Protein AF-A0A0A6ZV93-F1 (afdb_monomer_lite)

Radius of gyration: 15.44 Å; chains: 1; bounding box: 33×28×38 Å

Secondary structure (DSSP, 8-state):
-HHHHHHTT-TTEEEEE--TT-SSS----EEEE---THHHHHHHHHHTT-SSHHHHHHHHHHHHHHHH-SHHHHHHHHHHHHHTT-HHHHHHHHHHHHHHHHH---HHHHHHHHHHHHHHHHHH-

Sequence (125 aa):
MLHRLAILEIPGIVRQQGSTLTLAGNGEERWKLTRPLSQHAALIEAACFGATLQEAARHKLEADMLDAGGIGSITTCLSQAALAGLASFSQQLLEQLTLLIAQENQFAEMGQALEVLYALWRAAG

pLDDT: mean 75.52, std 10.08, range [44.28, 87.38]

Foldseek 3Di:
DLLLCVLLVQPQWDWDDDDLLPPPDDRDTDIGGDDDVCNVVSVVVLCVQDVDSLSSSLSSLVVVLVVVDDLVSLLVSLLSCLVSVVVVSNVVSVVVSVVVLVVDPDPVSVVVSVSSVVSSVVSVD

InterPro domains:
  IPR043737 Family of unknown function DUF5682 [PF18934] (1-122)

Structure (mmCIF, N/CA/C/O backbone):
data_AF-A0A0A6ZV93-F1
#
_entry.id   AF-A0A0A6ZV93-F1
#
loop_
_atom_site.group_PDB
_atom_site.id
_atom_site.type_symbol
_atom_site.label_atom_id
_atom_site.label_alt_id
_atom_site.label_comp_id
_atom_site.label_asym_id
_atom_site.label_entity_id
_atom_site.label_seq_id
_atom_site.pdbx_PDB_ins_code
_atom_site.Cartn_x
_atom_site.Cartn_y
_atom_site.Cartn_z
_atom_site.occupancy
_atom_site.B_iso_or_equiv
_atom_site.auth_seq_id
_atom_site.auth_comp_id
_atom_site.auth_asym_id
_atom_site.auth_atom_id
_atom_site.pdbx_PDB_model_num
ATOM 1 N N . MET A 1 1 ? 12.710 -1.056 0.625 1.00 70.56 1 MET A N 1
ATOM 2 C CA . MET A 1 1 ? 12.733 -0.734 -0.826 1.00 70.56 1 MET A CA 1
ATOM 3 C C . MET A 1 1 ? 11.822 -1.642 -1.652 1.00 70.56 1 MET A C 1
ATOM 5 O O . MET A 1 1 ? 11.027 -1.097 -2.400 1.00 70.56 1 MET A O 1
ATOM 9 N N . LEU A 1 2 ? 11.874 -2.976 -1.511 1.00 79.94 2 LEU A N 1
ATOM 10 C CA . LEU A 1 2 ? 11.015 -3.907 -2.275 1.00 79.94 2 LEU A CA 1
ATOM 11 C C . LEU A 1 2 ? 9.510 -3.626 -2.131 1.00 79.94 2 LEU A C 1
ATOM 13 O O . LEU A 1 2 ? 8.804 -3.603 -3.132 1.00 79.94 2 LEU A O 1
ATOM 17 N N . HIS A 1 3 ? 9.053 -3.290 -0.922 1.00 78.19 3 HIS A N 1
ATOM 18 C CA . HIS A 1 3 ? 7.668 -2.869 -0.668 1.00 78.19 3 HIS A CA 1
ATOM 19 C C . HIS A 1 3 ? 7.220 -1.681 -1.528 1.00 78.19 3 HIS A C 1
ATOM 21 O O . HIS A 1 3 ? 6.102 -1.674 -2.025 1.00 78.19 3 HIS A O 1
ATOM 27 N N . ARG A 1 4 ? 8.107 -0.714 -1.796 1.00 81.31 4 ARG A N 1
ATOM 28 C CA . ARG A 1 4 ? 7.784 0.444 -2.647 1.00 81.31 4 ARG A CA 1
ATOM 29 C C . ARG A 1 4 ? 7.595 0.048 -4.113 1.00 81.31 4 ARG A C 1
ATOM 31 O O . ARG A 1 4 ? 6.741 0.597 -4.788 1.00 81.31 4 ARG A O 1
ATOM 38 N N . LEU A 1 5 ? 8.379 -0.915 -4.595 1.00 81.56 5 LEU A N 1
ATOM 39 C CA . LEU A 1 5 ? 8.242 -1.444 -5.954 1.00 81.56 5 LEU A CA 1
ATOM 40 C C . LEU A 1 5 ? 6.990 -2.318 -6.104 1.00 81.56 5 LEU A C 1
ATOM 42 O O . LEU A 1 5 ? 6.384 -2.325 -7.169 1.00 81.56 5 LEU A O 1
ATOM 46 N N . ALA A 1 6 ? 6.601 -3.025 -5.041 1.00 82.62 6 ALA A N 1
ATOM 47 C CA . ALA A 1 6 ? 5.364 -3.797 -5.008 1.00 82.62 6 ALA A CA 1
ATOM 48 C C . ALA A 1 6 ? 4.122 -2.892 -5.052 1.00 82.62 6 ALA A C 1
ATOM 50 O O . ALA A 1 6 ? 3.188 -3.194 -5.782 1.00 82.62 6 ALA A O 1
ATOM 51 N N . ILE A 1 7 ? 4.143 -1.764 -4.329 1.00 83.69 7 ILE A N 1
ATOM 52 C CA . ILE A 1 7 ? 3.099 -0.724 -4.387 1.00 83.69 7 ILE A CA 1
ATOM 53 C C . ILE A 1 7 ? 2.956 -0.143 -5.796 1.00 83.69 7 ILE A C 1
ATOM 55 O O . ILE A 1 7 ? 1.853 0.089 -6.266 1.00 83.69 7 ILE A O 1
ATOM 59 N N . LEU A 1 8 ? 4.078 0.080 -6.479 1.00 82.06 8 LEU A N 1
ATOM 60 C CA . LEU A 1 8 ? 4.105 0.565 -7.861 1.00 82.06 8 LEU A CA 1
ATOM 61 C C . LEU A 1 8 ? 3.720 -0.513 -8.887 1.00 82.06 8 LEU A C 1
ATOM 63 O O . LEU A 1 8 ? 3.861 -0.287 -10.085 1.00 82.06 8 LEU A O 1
ATOM 67 N N . GLU A 1 9 ? 3.295 -1.692 -8.422 1.00 81.12 9 GLU A N 1
ATOM 68 C CA . GLU A 1 9 ? 2.872 -2.825 -9.246 1.00 81.12 9 GLU A CA 1
ATOM 69 C C . GLU A 1 9 ? 3.928 -3.222 -10.296 1.00 81.12 9 GLU A C 1
ATOM 71 O O . GLU A 1 9 ? 3.610 -3.721 -11.378 1.00 81.12 9 GLU A O 1
ATOM 76 N N . ILE A 1 10 ? 5.217 -3.014 -9.981 1.00 83.38 10 ILE A N 1
ATOM 77 C CA . ILE A 1 10 ? 6.307 -3.238 -10.933 1.00 83.38 10 ILE A CA 1
ATOM 78 C C . ILE A 1 10 ? 6.398 -4.735 -11.271 1.00 83.38 10 ILE A C 1
ATOM 80 O O . ILE A 1 10 ? 6.688 -5.560 -10.391 1.00 83.38 10 ILE A O 1
ATOM 84 N N . PRO A 1 11 ? 6.230 -5.118 -12.553 1.00 81.81 11 PRO A N 1
ATOM 85 C CA . PRO A 1 11 ? 6.253 -6.50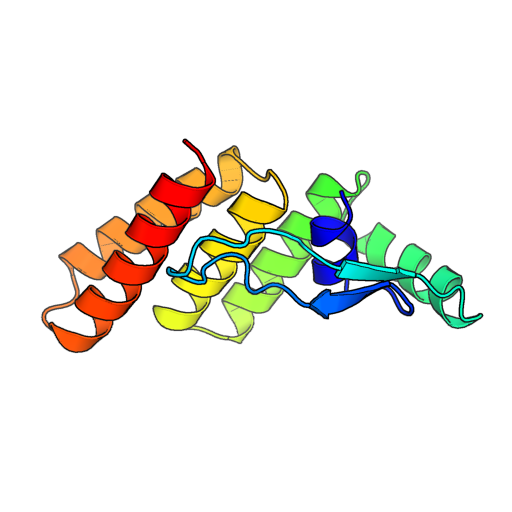4 -12.975 1.00 81.81 11 PRO A CA 1
ATOM 86 C C . PRO A 1 11 ? 7.556 -7.199 -12.595 1.00 81.81 11 PRO A C 1
ATOM 88 O O . PRO A 1 11 ? 8.661 -6.694 -12.813 1.00 81.81 11 PRO A O 1
ATOM 91 N N . GLY A 1 12 ? 7.410 -8.412 -12.071 1.00 79.50 12 GLY A N 1
ATOM 92 C CA . GLY A 1 12 ? 8.523 -9.269 -11.690 1.00 79.50 12 GLY A CA 1
ATOM 93 C C . GLY A 1 12 ? 9.018 -9.092 -10.260 1.00 79.50 12 GLY A C 1
ATOM 94 O O . GLY A 1 12 ? 9.961 -9.768 -9.871 1.00 79.50 12 GLY A O 1
ATOM 95 N N . ILE A 1 13 ? 8.377 -8.257 -9.445 1.00 83.06 13 ILE A N 1
ATOM 96 C CA . ILE A 1 13 ? 8.663 -8.169 -8.011 1.00 83.06 13 ILE A CA 1
ATOM 97 C C . ILE A 1 13 ? 7.455 -8.723 -7.272 1.00 83.06 13 ILE A C 1
ATOM 99 O O . ILE A 1 13 ? 6.474 -8.026 -7.044 1.00 83.06 13 ILE A O 1
ATOM 103 N N . VAL A 1 14 ? 7.512 -10.011 -6.937 1.00 78.25 14 VAL A N 1
ATOM 104 C CA . VAL A 1 14 ? 6.386 -10.708 -6.306 1.00 78.25 14 VAL A CA 1
ATOM 105 C C . VAL A 1 14 ? 6.819 -11.256 -4.961 1.00 78.25 14 VAL A C 1
ATOM 107 O O . VAL A 1 14 ? 7.788 -12.013 -4.857 1.00 78.25 14 VAL A O 1
ATOM 110 N N . ARG A 1 15 ? 6.074 -10.902 -3.917 1.00 77.06 15 ARG A N 1
ATOM 111 C CA . ARG A 1 15 ? 6.235 -11.504 -2.599 1.00 77.06 15 ARG A CA 1
ATOM 112 C C . ARG A 1 15 ? 5.658 -12.917 -2.629 1.00 77.06 15 ARG A C 1
ATOM 114 O O . ARG A 1 15 ? 4.488 -13.102 -2.937 1.00 77.06 15 ARG A O 1
ATOM 121 N N . GLN A 1 16 ? 6.489 -13.915 -2.351 1.00 72.69 16 GLN A N 1
ATOM 122 C CA . GLN A 1 16 ? 6.075 -15.317 -2.355 1.00 72.69 16 GLN A CA 1
ATOM 123 C C . GLN A 1 16 ? 5.669 -15.816 -0.973 1.00 72.69 16 GLN A C 1
ATOM 125 O O . GLN A 1 16 ? 4.771 -16.647 -0.888 1.00 72.69 16 GLN A O 1
ATOM 130 N N . GLN A 1 17 ? 6.341 -15.363 0.092 1.00 62.88 17 GLN A N 1
ATOM 131 C CA . GLN A 1 17 ? 6.029 -15.760 1.468 1.00 62.88 17 GLN A CA 1
ATOM 132 C C . GLN A 1 17 ? 6.278 -14.631 2.473 1.00 62.88 17 GLN A C 1
ATOM 134 O O . GLN A 1 17 ? 7.053 -13.705 2.214 1.00 62.88 17 GLN A O 1
ATOM 139 N N . GLY A 1 18 ? 5.599 -14.759 3.613 1.00 56.66 18 GLY A N 1
ATOM 140 C CA . GLY A 1 18 ? 5.462 -13.742 4.646 1.00 56.66 18 GLY A CA 1
ATOM 141 C C . GLY A 1 18 ? 4.162 -12.966 4.447 1.00 56.66 18 GLY A C 1
ATOM 142 O O . GLY A 1 18 ? 3.876 -12.501 3.346 1.00 56.66 18 GLY A O 1
ATOM 143 N N . SER A 1 19 ? 3.368 -12.833 5.506 1.00 55.16 19 SER A N 1
ATOM 144 C CA . SER A 1 19 ? 2.469 -11.692 5.665 1.00 55.16 19 SER A CA 1
ATOM 145 C C . SER A 1 19 ? 3.150 -10.786 6.670 1.00 55.16 19 SER A C 1
ATOM 147 O O . SER A 1 19 ? 3.686 -11.246 7.672 1.00 55.16 19 SER A O 1
ATOM 149 N N . THR A 1 20 ? 3.208 -9.493 6.390 1.00 55.03 20 THR A N 1
ATOM 150 C CA . THR A 1 20 ? 3.929 -8.568 7.272 1.00 55.03 20 THR A CA 1
ATOM 151 C C . THR A 1 20 ? 3.257 -8.482 8.643 1.00 55.03 20 THR A C 1
ATOM 153 O O . THR A 1 20 ? 3.908 -8.211 9.642 1.00 55.03 20 THR A O 1
ATOM 156 N N . LEU A 1 21 ? 1.962 -8.785 8.702 1.00 55.41 21 LEU A N 1
ATOM 157 C CA . LEU A 1 21 ? 1.149 -8.676 9.904 1.00 55.41 21 LEU A CA 1
ATOM 158 C C . LEU A 1 21 ? 0.685 -10.048 10.400 1.00 55.41 21 LEU A C 1
ATOM 160 O O . LEU A 1 21 ? -0.370 -10.160 11.015 1.00 55.41 21 LEU A O 1
ATOM 164 N N . THR A 1 22 ? 1.427 -11.128 10.132 1.00 51.22 22 THR A N 1
ATOM 165 C CA . THR A 1 22 ? 1.133 -12.389 10.823 1.00 51.22 22 THR A CA 1
ATOM 166 C C . THR A 1 22 ? 1.583 -12.294 12.272 1.00 51.22 22 THR A C 1
ATOM 168 O O . THR A 1 22 ? 2.778 -12.244 12.555 1.00 51.22 22 THR A O 1
ATOM 171 N N . LEU A 1 23 ? 0.613 -12.368 13.191 1.00 50.28 23 LEU A N 1
ATOM 172 C CA . LEU A 1 23 ? 0.812 -12.520 14.640 1.00 50.28 23 LEU A CA 1
ATOM 173 C C . LEU A 1 23 ? 1.826 -13.633 14.996 1.00 50.28 23 LEU A C 1
ATOM 175 O O . LEU A 1 23 ? 2.454 -13.608 16.052 1.00 50.28 23 LEU A O 1
ATOM 179 N N . ALA A 1 24 ? 1.990 -14.607 14.096 1.00 48.59 24 ALA A N 1
ATOM 180 C CA . ALA A 1 24 ? 2.843 -15.779 14.214 1.00 48.59 24 ALA A CA 1
ATOM 181 C C . ALA A 1 24 ? 4.301 -15.542 13.760 1.00 48.59 24 ALA A C 1
ATOM 183 O O . ALA A 1 24 ? 4.798 -16.267 12.916 1.00 48.59 24 ALA A O 1
ATOM 184 N N . GLY A 1 25 ? 4.988 -14.541 14.317 1.00 45.97 25 GLY A N 1
ATOM 185 C CA . GLY A 1 25 ? 6.421 -14.579 14.681 1.00 45.97 25 GLY A CA 1
ATOM 186 C C . GLY A 1 25 ? 7.528 -15.003 13.692 1.00 45.97 25 GLY A C 1
ATOM 187 O O . GLY A 1 25 ? 8.681 -15.018 14.110 1.00 45.9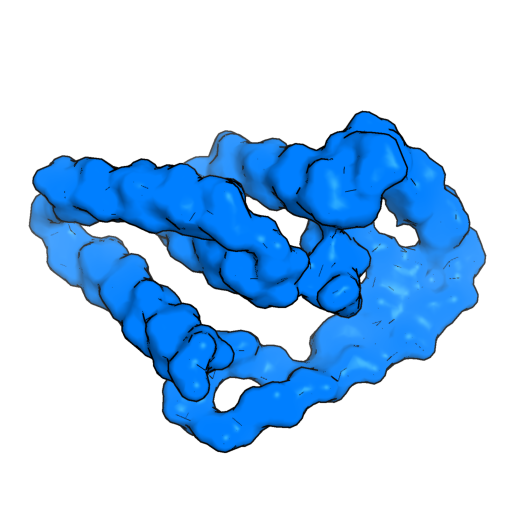7 25 GLY A O 1
ATOM 188 N N . ASN A 1 26 ? 7.271 -15.325 12.426 1.00 53.75 26 ASN A N 1
ATOM 189 C CA . ASN A 1 26 ? 8.294 -15.725 11.457 1.00 53.75 26 ASN A CA 1
ATOM 190 C C . ASN A 1 26 ? 8.373 -14.721 10.302 1.00 53.75 26 ASN A C 1
ATOM 192 O O . ASN A 1 26 ? 8.118 -15.064 9.152 1.00 53.75 26 ASN A O 1
ATOM 196 N N . GLY A 1 27 ? 8.740 -13.475 10.615 1.00 56.97 27 GLY A N 1
ATOM 197 C CA . GLY A 1 27 ? 8.861 -12.345 9.678 1.00 56.97 27 GLY A CA 1
ATOM 198 C C . GLY A 1 27 ? 9.867 -12.510 8.523 1.00 56.97 27 GLY A C 1
ATOM 199 O O . GLY A 1 27 ? 10.342 -11.518 7.979 1.00 56.97 27 GLY A O 1
ATOM 200 N N . GLU A 1 28 ? 10.212 -13.738 8.135 1.00 61.91 28 GLU A N 1
ATOM 201 C CA . GLU A 1 28 ? 10.955 -14.041 6.922 1.00 61.91 28 GLU A CA 1
ATOM 202 C C . GLU A 1 28 ? 10.102 -13.740 5.688 1.00 61.91 28 GLU A C 1
ATOM 204 O O . GLU A 1 28 ? 9.213 -14.495 5.286 1.00 61.91 28 GLU A O 1
ATOM 209 N N . GLU A 1 29 ? 10.408 -12.620 5.044 1.00 71.81 29 GLU A N 1
ATOM 210 C CA . GLU A 1 29 ? 9.842 -12.296 3.746 1.00 71.81 29 GLU A CA 1
ATOM 211 C C . GLU A 1 29 ? 10.656 -12.957 2.634 1.00 71.81 29 GLU A C 1
ATOM 213 O O . GLU A 1 29 ? 11.853 -12.704 2.484 1.00 71.81 29 GLU A O 1
ATOM 218 N N . ARG A 1 30 ? 10.000 -13.762 1.791 1.00 77.25 30 ARG A N 1
ATOM 219 C CA . ARG A 1 30 ? 10.615 -14.266 0.557 1.00 77.25 30 ARG A CA 1
ATOM 220 C C . ARG A 1 30 ? 10.060 -13.545 -0.650 1.00 77.25 30 ARG A C 1
ATOM 222 O O . ARG A 1 30 ? 8.858 -13.575 -0.915 1.00 77.25 30 ARG A O 1
ATOM 229 N N . TRP A 1 31 ? 10.968 -12.954 -1.413 1.00 82.69 31 TRP A N 1
ATOM 230 C CA . TRP A 1 31 ? 10.674 -12.197 -2.618 1.00 82.69 31 TRP A CA 1
ATOM 231 C C . TRP A 1 31 ? 11.233 -12.923 -3.833 1.00 82.69 31 TRP A C 1
ATOM 233 O O . TRP A 1 31 ? 12.399 -13.314 -3.856 1.00 82.69 31 TRP A O 1
ATOM 243 N N . LYS A 1 32 ? 10.403 -13.080 -4.862 1.00 83.25 32 LYS A N 1
ATOM 244 C CA . LYS A 1 32 ? 10.838 -13.537 -6.175 1.00 83.25 32 LYS A CA 1
ATOM 245 C C . LYS A 1 32 ? 11.022 -12.325 -7.068 1.00 83.25 32 LYS A C 1
ATOM 247 O O . LYS A 1 32 ? 10.073 -11.586 -7.319 1.00 83.25 32 LYS A O 1
ATOM 252 N N . LEU A 1 33 ? 12.253 -12.158 -7.538 1.00 84.31 33 LEU A N 1
ATOM 253 C CA . LEU A 1 33 ? 12.644 -11.105 -8.462 1.00 84.31 33 LEU A CA 1
ATOM 254 C C . LEU A 1 33 ? 12.849 -11.719 -9.846 1.00 84.31 33 LEU A C 1
ATOM 256 O O . LEU A 1 33 ? 13.727 -12.556 -10.049 1.00 84.31 33 LEU A O 1
ATOM 260 N N . THR A 1 34 ? 12.037 -11.302 -10.802 1.00 83.88 34 THR A N 1
ATOM 261 C CA . THR A 1 34 ? 12.185 -11.587 -12.225 1.00 83.88 34 THR A CA 1
ATOM 262 C C . THR A 1 34 ? 12.296 -10.267 -12.983 1.00 83.88 34 THR A C 1
ATOM 264 O O . THR A 1 34 ? 11.882 -9.212 -12.504 1.00 83.88 34 THR A O 1
ATOM 267 N N . ARG A 1 35 ? 12.909 -10.306 -14.169 1.00 78.94 35 ARG A N 1
ATOM 268 C CA . ARG A 1 35 ? 13.044 -9.140 -15.054 1.00 78.94 35 ARG A CA 1
ATOM 269 C C . ARG A 1 35 ? 12.286 -9.390 -16.356 1.00 78.94 35 ARG A C 1
ATOM 271 O O . ARG A 1 35 ? 12.910 -9.732 -17.360 1.00 78.94 35 ARG A O 1
ATOM 278 N N . PRO A 1 36 ? 10.945 -9.318 -16.346 1.00 85.62 36 PRO A N 1
ATOM 279 C CA . PRO A 1 36 ? 10.173 -9.364 -17.579 1.00 85.62 36 PRO A CA 1
ATOM 280 C C . PRO A 1 36 ? 10.446 -8.104 -18.409 1.00 85.62 36 PRO A C 1
ATOM 282 O O . PRO A 1 36 ? 10.760 -7.047 -17.863 1.00 85.62 36 PRO A O 1
ATOM 285 N N . LEU A 1 37 ? 10.287 -8.186 -19.731 1.00 79.81 37 LEU A N 1
ATOM 286 C CA . LEU A 1 37 ? 10.499 -7.032 -20.614 1.00 79.81 37 LEU A CA 1
ATOM 287 C C . LEU A 1 37 ? 9.574 -5.846 -20.267 1.00 79.81 37 LEU A C 1
ATOM 289 O O . LEU A 1 37 ? 9.981 -4.694 -20.390 1.00 79.81 37 LEU A O 1
ATOM 293 N N . SER A 1 38 ? 8.367 -6.127 -19.761 1.00 84.88 38 SER A N 1
ATOM 294 C CA . SER A 1 38 ? 7.390 -5.125 -19.312 1.00 84.88 38 SER A CA 1
ATOM 295 C C . SER A 1 38 ? 7.818 -4.336 -18.070 1.00 84.88 38 SER A C 1
ATOM 297 O O . SER A 1 38 ? 7.244 -3.284 -17.801 1.00 84.88 38 SER A O 1
ATOM 299 N N . GLN A 1 39 ? 8.840 -4.787 -17.332 1.00 83.75 39 GLN A N 1
ATOM 300 C CA . GLN A 1 39 ? 9.337 -4.092 -16.141 1.00 83.75 39 GLN A CA 1
ATOM 301 C C . GLN A 1 39 ? 9.845 -2.684 -16.468 1.00 83.75 39 GLN A C 1
ATOM 303 O O . GLN A 1 39 ? 9.595 -1.757 -15.706 1.00 83.75 39 GLN A O 1
ATOM 308 N N . HIS A 1 40 ? 10.521 -2.504 -17.607 1.00 81.00 40 HIS A N 1
ATOM 309 C CA . HIS A 1 40 ? 11.013 -1.185 -18.015 1.00 81.00 40 HIS A CA 1
ATOM 310 C C . HIS A 1 40 ? 9.869 -0.219 -18.326 1.00 81.00 40 HIS A C 1
ATOM 312 O O . HIS A 1 40 ? 9.926 0.929 -17.904 1.00 81.00 40 HIS A O 1
ATOM 318 N N . ALA A 1 41 ? 8.823 -0.688 -19.011 1.00 84.75 41 ALA A N 1
ATOM 319 C CA . ALA A 1 41 ? 7.644 0.129 -19.287 1.00 84.75 41 ALA A CA 1
ATOM 320 C C . ALA A 1 41 ? 6.954 0.553 -17.981 1.00 84.75 41 ALA A C 1
ATOM 322 O O . ALA A 1 41 ? 6.710 1.734 -17.775 1.00 84.75 41 ALA A O 1
ATOM 323 N N . ALA A 1 42 ? 6.749 -0.382 -17.049 1.00 82.69 42 ALA A N 1
ATOM 324 C CA . ALA A 1 42 ? 6.146 -0.076 -15.753 1.00 82.69 42 ALA A CA 1
ATOM 325 C C . ALA A 1 42 ? 6.985 0.890 -14.900 1.00 82.69 42 ALA A C 1
ATOM 327 O O . ALA A 1 42 ? 6.427 1.705 -14.178 1.00 82.69 42 ALA A O 1
ATOM 328 N N . LEU A 1 43 ? 8.320 0.836 -14.986 1.00 81.75 43 LEU A N 1
ATOM 329 C CA . LEU A 1 43 ? 9.190 1.805 -14.310 1.00 81.75 43 LEU A CA 1
ATOM 330 C C . LEU A 1 43 ? 9.056 3.216 -14.898 1.00 81.75 43 LEU A C 1
ATOM 332 O O . LEU A 1 43 ? 9.140 4.188 -14.151 1.00 81.75 43 LEU A O 1
ATOM 336 N N . ILE A 1 44 ? 8.849 3.329 -16.213 1.00 83.81 44 ILE A N 1
ATOM 337 C CA . ILE A 1 44 ? 8.604 4.614 -16.880 1.00 83.81 44 ILE A CA 1
ATOM 338 C C . ILE A 1 44 ? 7.247 5.176 -16.447 1.00 83.81 44 ILE A C 1
ATOM 340 O O . ILE A 1 44 ? 7.181 6.331 -16.041 1.00 83.81 44 ILE A O 1
ATOM 344 N N . GLU A 1 45 ? 6.195 4.355 -16.447 1.00 83.62 45 GLU A N 1
ATOM 345 C CA . GLU A 1 45 ? 4.869 4.757 -15.954 1.00 83.62 45 GLU A CA 1
ATOM 346 C C . GLU A 1 45 ? 4.913 5.152 -14.470 1.00 83.62 45 GLU A C 1
ATOM 348 O O . GLU A 1 45 ? 4.363 6.174 -14.063 1.00 83.62 45 GLU A O 1
ATOM 353 N N . ALA A 1 46 ? 5.649 4.399 -13.647 1.00 82.25 46 ALA A N 1
ATOM 354 C CA . ALA A 1 46 ? 5.828 4.715 -12.235 1.00 82.25 46 ALA A CA 1
ATOM 355 C C . ALA A 1 46 ? 6.517 6.073 -12.009 1.00 82.25 46 ALA A C 1
ATOM 357 O O . ALA A 1 46 ? 6.244 6.742 -11.011 1.00 82.25 46 ALA A O 1
ATOM 358 N N . ALA A 1 47 ? 7.381 6.506 -12.933 1.00 81.69 47 ALA A N 1
ATOM 359 C CA . ALA A 1 47 ? 8.043 7.805 -12.855 1.00 81.69 47 ALA A CA 1
ATOM 360 C C . ALA A 1 47 ? 7.063 8.985 -13.003 1.00 81.69 47 ALA A C 1
ATOM 362 O O . ALA A 1 47 ? 7.356 10.075 -12.511 1.00 81.69 47 ALA A O 1
ATOM 363 N N . CYS A 1 48 ? 5.880 8.789 -13.602 1.00 82.75 48 CYS A N 1
ATOM 364 C CA . CYS A 1 48 ? 4.838 9.820 -13.641 1.00 82.75 48 CYS A CA 1
ATOM 365 C C . CYS A 1 48 ? 4.298 10.165 -12.247 1.00 82.75 48 CYS A C 1
ATOM 367 O O . CYS A 1 48 ? 3.862 11.292 -12.024 1.00 82.75 48 CYS A O 1
ATOM 369 N N . PHE A 1 49 ? 4.358 9.226 -11.299 1.00 80.00 49 PHE A N 1
ATOM 370 C CA . PHE A 1 49 ? 3.889 9.454 -9.935 1.00 80.00 49 PHE A CA 1
ATOM 371 C C . PHE A 1 49 ? 4.902 10.208 -9.069 1.00 80.00 49 PHE A C 1
ATOM 373 O O . PHE A 1 49 ? 4.542 10.636 -7.982 1.00 80.00 49 PHE A O 1
ATOM 380 N N . GLY A 1 50 ? 6.158 10.400 -9.474 1.00 82.81 50 GLY A N 1
ATOM 381 C CA . GLY A 1 50 ? 7.099 11.179 -8.668 1.00 82.81 50 GLY A CA 1
ATOM 382 C C . GLY A 1 50 ? 8.552 11.051 -9.097 1.00 82.81 50 GLY A C 1
ATOM 383 O O . GLY A 1 50 ? 8.957 10.066 -9.709 1.00 82.81 50 GLY A O 1
ATOM 384 N N . ALA A 1 51 ? 9.357 12.048 -8.725 1.00 81.31 51 ALA A N 1
ATOM 385 C CA . ALA A 1 51 ? 10.784 12.083 -9.042 1.00 81.31 51 ALA A CA 1
ATOM 386 C C . ALA A 1 51 ? 11.580 11.026 -8.261 1.00 81.31 51 ALA A C 1
ATOM 388 O O . ALA A 1 51 ? 12.611 10.539 -8.729 1.00 81.31 51 ALA A O 1
ATOM 389 N N . THR A 1 52 ? 11.104 10.656 -7.070 1.00 84.56 52 THR A N 1
ATOM 390 C CA . THR A 1 52 ? 11.692 9.594 -6.255 1.00 84.56 52 THR A CA 1
ATOM 391 C C . THR A 1 52 ? 10.763 8.390 -6.133 1.00 84.56 52 THR A C 1
ATOM 393 O O . THR A 1 52 ? 9.541 8.502 -6.104 1.00 84.56 52 THR A O 1
ATOM 396 N N . LEU A 1 53 ? 11.358 7.210 -5.948 1.00 81.31 53 LEU A N 1
ATOM 397 C CA . LEU A 1 53 ? 10.631 5.953 -5.731 1.00 81.31 53 LEU A CA 1
ATOM 398 C C . LEU A 1 53 ? 9.736 6.005 -4.476 1.00 81.31 53 LEU A C 1
ATOM 400 O O . LEU A 1 53 ? 8.743 5.292 -4.372 1.00 81.31 53 LEU A O 1
ATOM 404 N N . GLN A 1 54 ? 10.101 6.855 -3.512 1.00 80.50 54 GLN A N 1
ATOM 405 C CA . GLN A 1 54 ? 9.310 7.111 -2.315 1.00 80.50 54 GLN A CA 1
ATOM 406 C C . GLN A 1 54 ? 8.053 7.933 -2.623 1.00 80.50 54 GLN A C 1
ATOM 408 O O . GLN A 1 54 ? 6.970 7.564 -2.180 1.00 80.50 54 GLN A O 1
ATOM 413 N N . GLU A 1 55 ? 8.191 9.020 -3.384 1.00 83.06 55 GLU A N 1
ATOM 414 C CA . GLU A 1 55 ? 7.060 9.853 -3.805 1.00 83.06 55 GLU A CA 1
ATOM 415 C C . GLU A 1 55 ? 6.122 9.096 -4.735 1.00 83.06 55 GLU A C 1
ATOM 417 O O . GLU A 1 55 ? 4.914 9.135 -4.528 1.00 83.06 55 GLU A O 1
ATOM 422 N N . ALA A 1 56 ? 6.675 8.352 -5.695 1.00 86.38 56 ALA A N 1
ATOM 423 C CA . ALA A 1 56 ? 5.889 7.550 -6.617 1.00 86.38 56 ALA A CA 1
ATOM 424 C C . ALA A 1 56 ? 5.031 6.518 -5.866 1.00 86.38 56 ALA A C 1
ATOM 426 O O . ALA A 1 56 ? 3.826 6.429 -6.090 1.00 86.38 56 ALA A O 1
ATOM 427 N N . ALA A 1 57 ? 5.627 5.788 -4.914 1.00 86.19 57 ALA A N 1
ATOM 428 C CA . ALA A 1 57 ? 4.888 4.836 -4.085 1.00 86.19 57 ALA A CA 1
ATOM 429 C C . ALA A 1 57 ? 3.827 5.526 -3.210 1.00 86.19 57 ALA A C 1
ATOM 431 O O . ALA A 1 57 ? 2.735 4.992 -3.041 1.00 86.19 57 ALA A O 1
ATOM 432 N N . ARG A 1 58 ? 4.122 6.718 -2.673 1.00 86.69 58 ARG A N 1
ATOM 433 C CA . ARG A 1 58 ? 3.161 7.496 -1.879 1.00 86.69 58 ARG A CA 1
ATOM 434 C C . ARG A 1 58 ? 1.954 7.921 -2.711 1.00 86.69 58 ARG A C 1
ATOM 436 O O . ARG A 1 58 ? 0.833 7.664 -2.297 1.00 86.69 58 ARG A O 1
ATOM 443 N N . HIS A 1 59 ? 2.174 8.557 -3.859 1.00 87.38 59 HIS A N 1
ATOM 444 C CA . HIS A 1 59 ? 1.080 9.048 -4.699 1.00 87.38 59 HIS A CA 1
ATOM 445 C C . HIS A 1 59 ? 0.241 7.907 -5.278 1.00 87.38 59 HIS A C 1
ATOM 447 O O . HIS A 1 59 ? -0.974 8.041 -5.374 1.00 87.38 59 HIS A O 1
ATOM 453 N N . LYS A 1 60 ? 0.863 6.768 -5.610 1.00 86.00 60 LYS A N 1
ATOM 454 C CA . LYS A 1 60 ? 0.135 5.566 -6.029 1.00 86.00 60 LYS A CA 1
ATOM 455 C C . LYS A 1 60 ? -0.752 5.019 -4.903 1.00 86.00 60 LYS A C 1
ATOM 457 O O . LYS A 1 60 ? -1.936 4.816 -5.131 1.00 86.00 60 LYS A O 1
ATOM 462 N N . LEU A 1 61 ? -0.224 4.888 -3.680 1.00 84.44 61 LEU A N 1
ATOM 463 C CA . LEU A 1 61 ? -1.021 4.491 -2.506 1.00 84.44 61 LEU A CA 1
ATOM 464 C C . LEU A 1 61 ? -2.173 5.450 -2.211 1.00 84.44 61 LEU A C 1
ATOM 466 O O . LEU A 1 61 ? -3.264 5.019 -1.861 1.00 84.44 61 LEU A O 1
ATOM 470 N N . GLU A 1 62 ? -1.923 6.752 -2.316 1.00 85.81 62 GLU A N 1
ATOM 471 C CA . GLU A 1 62 ? -2.934 7.783 -2.092 1.00 85.81 62 GLU A CA 1
ATOM 472 C C . GLU A 1 62 ? -4.064 7.686 -3.126 1.00 85.81 62 GLU A C 1
ATOM 474 O O . GLU A 1 62 ? -5.235 7.740 -2.753 1.00 85.81 62 GLU A O 1
ATOM 479 N N . ALA A 1 63 ? -3.725 7.462 -4.400 1.00 85.00 63 ALA A N 1
ATOM 480 C CA . ALA A 1 63 ? -4.700 7.228 -5.462 1.00 85.00 63 ALA A CA 1
ATOM 481 C C . ALA A 1 63 ? -5.517 5.945 -5.230 1.00 85.00 63 ALA A C 1
ATOM 483 O O . ALA A 1 63 ? -6.742 5.983 -5.317 1.00 85.00 63 ALA A O 1
ATOM 484 N N . ASP A 1 64 ? -4.860 4.839 -4.871 1.00 82.69 64 ASP A N 1
ATOM 485 C CA . ASP A 1 64 ? -5.530 3.559 -4.605 1.00 82.69 64 ASP A CA 1
ATOM 486 C C . ASP A 1 64 ? -6.443 3.640 -3.363 1.00 82.69 64 ASP A C 1
ATOM 488 O O . ASP A 1 64 ? -7.528 3.062 -3.337 1.00 82.69 64 ASP A O 1
ATOM 492 N N . MET A 1 65 ? -6.040 4.398 -2.337 1.00 82.25 65 MET A N 1
ATOM 493 C CA . MET A 1 65 ? -6.854 4.650 -1.143 1.00 82.25 65 MET A CA 1
ATOM 494 C C . MET A 1 65 ? -8.116 5.460 -1.468 1.00 82.25 65 MET A C 1
ATOM 496 O O . MET A 1 65 ? -9.194 5.140 -0.965 1.00 82.25 65 MET A O 1
ATOM 500 N N . LEU A 1 66 ? -7.982 6.504 -2.294 1.00 80.81 66 LEU A N 1
ATOM 501 C CA . LEU A 1 66 ? -9.106 7.329 -2.747 1.00 80.81 66 LEU A CA 1
ATOM 502 C C . LEU A 1 66 ? -10.127 6.516 -3.555 1.00 80.81 66 LEU A C 1
ATOM 504 O O . LEU A 1 66 ? -11.323 6.772 -3.429 1.00 80.81 66 LEU A O 1
ATOM 508 N N . ASP A 1 67 ? -9.667 5.545 -4.347 1.00 80.50 67 ASP A N 1
ATOM 509 C CA . ASP A 1 67 ? -10.524 4.688 -5.176 1.00 80.50 67 ASP A CA 1
ATOM 510 C C . ASP A 1 67 ? -11.217 3.577 -4.362 1.00 80.50 67 ASP A C 1
ATOM 512 O O . ASP A 1 67 ? -12.397 3.292 -4.561 1.00 80.50 67 ASP A O 1
ATOM 516 N N . ALA A 1 68 ? -10.517 2.974 -3.392 1.00 75.25 68 ALA A N 1
ATOM 517 C CA . ALA A 1 68 ? -11.053 1.875 -2.587 1.00 75.25 68 ALA A CA 1
ATOM 518 C C . ALA A 1 68 ? -12.099 2.316 -1.542 1.00 75.25 68 ALA A C 1
ATOM 520 O O . ALA A 1 68 ? -13.066 1.590 -1.309 1.00 75.25 68 ALA A O 1
ATOM 521 N N . GLY A 1 69 ? -11.916 3.483 -0.907 1.00 68.75 69 GLY A N 1
ATOM 522 C CA . GLY A 1 69 ? -12.821 4.018 0.122 1.00 68.75 69 GLY A CA 1
ATOM 523 C C . GLY A 1 69 ? -12.951 3.159 1.400 1.00 68.75 69 GLY A C 1
ATOM 524 O O . GLY A 1 69 ? -12.546 1.999 1.457 1.00 68.75 69 GLY A O 1
ATOM 525 N N . GLY A 1 70 ? -13.494 3.733 2.479 1.00 71.31 70 GLY A N 1
ATOM 526 C CA . GLY A 1 70 ? -13.775 3.018 3.740 1.00 71.31 70 GLY A 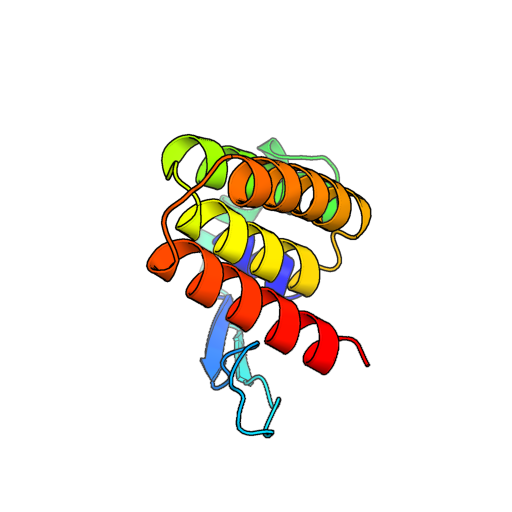CA 1
ATOM 527 C C . GLY A 1 70 ? -12.589 2.844 4.707 1.00 71.31 70 GLY A C 1
ATOM 528 O O . GLY A 1 70 ? -11.460 3.234 4.431 1.00 71.31 70 GLY A O 1
ATOM 529 N N . ILE A 1 71 ? -12.845 2.263 5.883 1.00 70.62 71 ILE A N 1
ATOM 530 C CA . ILE A 1 71 ? -11.849 2.150 6.969 1.00 70.62 71 ILE A CA 1
ATOM 531 C C . ILE A 1 71 ? -10.849 1.017 6.703 1.00 70.62 71 ILE A C 1
ATOM 533 O O . ILE A 1 71 ? -9.656 1.161 6.975 1.00 70.62 71 ILE A O 1
ATOM 537 N N . GLY A 1 72 ? -11.303 -0.088 6.103 1.00 70.62 72 GLY A N 1
ATOM 538 C CA . GLY A 1 72 ? -10.440 -1.219 5.740 1.00 70.62 72 GLY A CA 1
ATOM 539 C C . GLY A 1 72 ? -9.366 -0.880 4.695 1.00 70.62 72 GLY A C 1
ATOM 540 O O . GLY A 1 72 ? -8.267 -1.442 4.719 1.00 70.62 72 GLY A O 1
ATOM 541 N N . SER A 1 73 ? -9.636 0.070 3.794 1.00 76.81 73 SER A N 1
ATOM 542 C CA . SER A 1 73 ? -8.626 0.547 2.841 1.00 76.81 73 SER A CA 1
ATOM 543 C C . SER A 1 73 ? -7.582 1.430 3.524 1.00 76.81 73 SER A C 1
ATOM 545 O O . SER A 1 73 ? -6.397 1.292 3.228 1.00 76.81 73 SER A O 1
ATOM 547 N N . ILE A 1 74 ? -7.973 2.249 4.509 1.00 79.75 74 ILE A N 1
ATOM 548 C CA . ILE A 1 74 ? -7.052 3.082 5.298 1.00 79.75 74 ILE A CA 1
ATOM 549 C C . ILE A 1 74 ? -6.100 2.219 6.127 1.00 79.75 74 ILE A C 1
ATOM 551 O O . ILE A 1 74 ? -4.899 2.482 6.144 1.00 79.75 74 ILE A O 1
ATOM 555 N N . THR A 1 75 ? -6.587 1.162 6.779 1.00 77.75 75 THR A N 1
ATOM 556 C CA . THR A 1 75 ? -5.733 0.252 7.567 1.00 77.75 75 THR A CA 1
ATOM 557 C C . THR A 1 75 ? -4.761 -0.530 6.677 1.00 77.75 75 THR A C 1
ATOM 559 O O . THR A 1 75 ? -3.580 -0.683 7.015 1.00 77.75 75 THR A O 1
ATOM 562 N N . THR A 1 76 ? -5.214 -0.960 5.498 1.00 80.25 76 THR A N 1
ATOM 563 C CA . THR A 1 76 ? -4.364 -1.607 4.487 1.00 80.25 76 THR A CA 1
ATOM 564 C C . THR A 1 76 ? -3.309 -0.638 3.945 1.00 80.25 76 THR A C 1
ATOM 566 O O . THR A 1 76 ? -2.122 -0.973 3.916 1.00 80.25 76 THR A O 1
ATOM 569 N N . CYS A 1 77 ? -3.711 0.586 3.595 1.00 83.38 77 CYS A N 1
ATOM 570 C CA . CYS A 1 77 ? -2.827 1.641 3.104 1.00 83.38 77 CYS A CA 1
ATOM 571 C C . CYS A 1 77 ? -1.792 2.039 4.165 1.00 83.38 77 CYS A C 1
ATOM 573 O O . CYS A 1 77 ? -0.603 2.136 3.868 1.00 83.38 77 CYS A O 1
ATOM 575 N N . LEU A 1 78 ? -2.205 2.158 5.432 1.00 82.88 78 LEU A N 1
ATOM 576 C CA . LEU A 1 78 ? -1.314 2.426 6.560 1.00 82.88 78 LEU A CA 1
ATOM 577 C C . LEU A 1 78 ? -0.247 1.335 6.695 1.00 82.88 78 LEU A C 1
ATOM 579 O O . LEU A 1 78 ? 0.936 1.634 6.872 1.00 82.88 78 LEU A O 1
ATOM 583 N N . SER A 1 79 ? -0.653 0.074 6.564 1.00 78.25 79 SER A N 1
ATOM 584 C CA . SER A 1 79 ? 0.257 -1.069 6.639 1.00 78.25 79 SER A CA 1
ATOM 585 C C . SER A 1 79 ? 1.290 -1.057 5.516 1.00 78.25 79 SER A C 1
ATOM 587 O O . SER A 1 79 ? 2.485 -1.249 5.749 1.00 78.25 79 SER A O 1
ATOM 589 N N . GLN A 1 80 ? 0.840 -0.782 4.292 1.00 81.38 80 GLN A N 1
ATOM 590 C CA . GLN A 1 80 ? 1.705 -0.654 3.122 1.00 81.38 80 GLN A CA 1
ATOM 591 C C . GLN A 1 80 ? 2.642 0.555 3.239 1.00 81.38 80 GLN A C 1
ATOM 593 O O . GLN A 1 80 ? 3.827 0.444 2.921 1.00 81.38 80 GLN A O 1
ATOM 598 N N . ALA A 1 81 ? 2.157 1.683 3.759 1.00 84.12 81 ALA A N 1
ATOM 599 C CA . ALA A 1 81 ? 2.954 2.879 4.000 1.00 84.12 81 ALA A CA 1
ATOM 600 C C . ALA A 1 81 ? 4.055 2.633 5.042 1.00 84.12 81 ALA A C 1
ATOM 602 O O . ALA A 1 81 ? 5.212 2.992 4.808 1.00 84.12 81 ALA A O 1
ATOM 603 N N . ALA A 1 82 ? 3.729 1.966 6.153 1.00 81.75 82 ALA 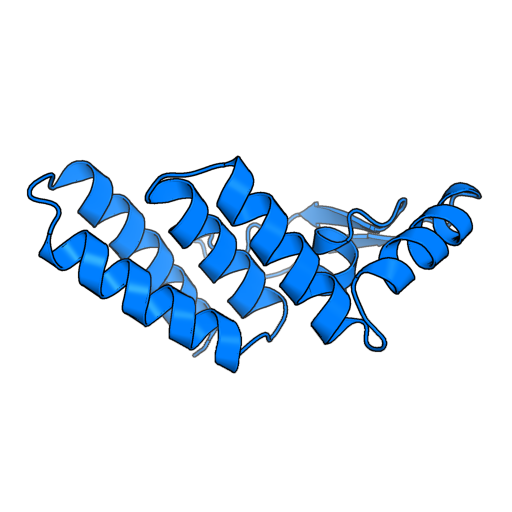A N 1
ATOM 604 C CA . ALA A 1 82 ? 4.696 1.596 7.184 1.00 81.75 82 ALA A CA 1
ATOM 605 C C . ALA A 1 82 ? 5.794 0.675 6.623 1.00 81.75 82 ALA A C 1
ATOM 607 O O . ALA A 1 82 ? 6.984 0.943 6.787 1.00 81.75 82 ALA A O 1
ATOM 608 N N . LEU A 1 83 ? 5.406 -0.347 5.856 1.00 75.94 83 LEU A N 1
ATOM 609 C CA . LEU A 1 83 ? 6.321 -1.264 5.168 1.00 75.94 83 LEU A CA 1
ATOM 610 C C . LEU A 1 83 ? 7.215 -0.600 4.124 1.00 75.94 83 LEU A C 1
ATOM 612 O O . LEU A 1 83 ? 8.385 -0.950 3.938 1.00 75.94 83 LEU A O 1
ATOM 616 N N . ALA A 1 84 ? 6.652 0.367 3.413 1.00 80.94 84 ALA A N 1
ATOM 617 C CA . ALA A 1 84 ? 7.367 1.183 2.454 1.00 80.94 84 ALA A CA 1
ATOM 618 C C . ALA A 1 84 ? 8.312 2.192 3.132 1.00 80.94 84 ALA A C 1
ATOM 620 O O . 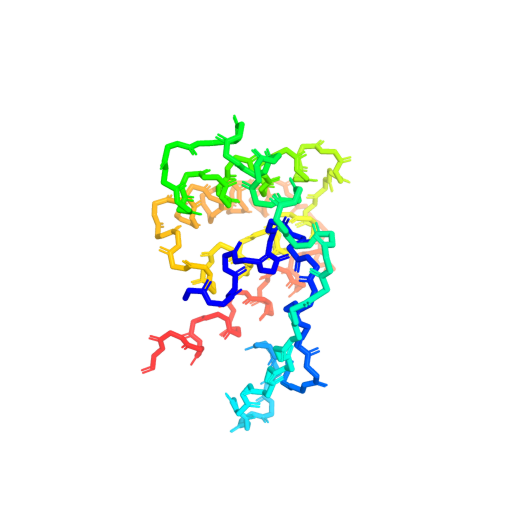ALA A 1 84 ? 9.131 2.812 2.443 1.00 80.94 84 ALA A O 1
ATOM 621 N N . GLY A 1 85 ? 8.248 2.349 4.458 1.00 80.25 85 GLY A N 1
ATOM 622 C CA . GLY A 1 85 ? 9.009 3.344 5.208 1.00 80.25 85 GLY A CA 1
ATOM 623 C C . GLY A 1 85 ? 8.561 4.773 4.895 1.00 80.25 85 GLY A C 1
ATOM 624 O O . GLY A 1 85 ? 9.395 5.672 4.810 1.00 80.25 85 GLY A O 1
ATOM 625 N N . LEU A 1 86 ? 7.265 4.978 4.650 1.00 82.88 86 LEU A N 1
ATOM 626 C CA . LEU A 1 86 ? 6.644 6.277 4.387 1.00 82.88 86 LEU A CA 1
ATOM 627 C C . LEU A 1 86 ? 6.186 6.931 5.700 1.00 82.88 86 LEU A C 1
ATOM 629 O O . LEU A 1 86 ? 4.999 7.173 5.886 1.00 82.88 86 LEU A O 1
ATOM 633 N N . ALA A 1 87 ? 7.127 7.223 6.603 1.00 78.69 87 ALA A N 1
ATOM 634 C CA . ALA A 1 87 ? 6.837 7.631 7.985 1.00 78.69 87 ALA A CA 1
ATOM 635 C C . ALA A 1 87 ? 5.847 8.812 8.105 1.00 78.69 87 ALA A C 1
ATOM 637 O O . ALA A 1 87 ? 4.864 8.727 8.842 1.00 78.69 87 ALA A O 1
ATOM 638 N N . SER A 1 88 ? 6.057 9.891 7.343 1.00 81.50 88 SER A N 1
ATOM 639 C CA . SER A 1 88 ? 5.165 11.060 7.364 1.00 81.50 88 SER A CA 1
ATOM 640 C C . SER A 1 88 ? 3.750 10.722 6.886 1.00 81.50 88 SER A C 1
ATOM 642 O O . SER A 1 88 ? 2.777 11.161 7.486 1.00 81.50 88 SER A O 1
ATOM 644 N N . PHE A 1 89 ? 3.629 9.893 5.847 1.00 82.25 89 PHE A N 1
ATOM 645 C CA . PHE A 1 89 ? 2.333 9.488 5.301 1.00 82.25 89 PHE A CA 1
ATOM 646 C C . PHE A 1 89 ? 1.611 8.506 6.232 1.00 82.25 89 PHE A C 1
ATOM 648 O O . PHE A 1 89 ? 0.420 8.659 6.481 1.00 82.25 89 PHE A O 1
ATOM 655 N N . SER A 1 90 ? 2.335 7.555 6.835 1.00 82.94 90 SER A N 1
ATOM 656 C CA . SER A 1 90 ? 1.764 6.669 7.853 1.00 82.94 90 SER A CA 1
ATOM 657 C C . SER A 1 90 ? 1.241 7.442 9.062 1.00 82.94 90 SER A C 1
ATOM 659 O O . SER A 1 90 ? 0.198 7.086 9.598 1.00 82.94 90 SER A O 1
ATOM 661 N N . GLN A 1 91 ? 1.911 8.525 9.469 1.00 81.56 91 GLN A N 1
ATOM 662 C CA . GLN A 1 91 ? 1.433 9.365 10.566 1.00 81.56 91 GLN A CA 1
ATOM 663 C C . GLN A 1 91 ? 0.128 10.089 10.206 1.00 81.56 91 GLN A C 1
ATOM 665 O O . GLN A 1 91 ? -0.805 10.090 11.003 1.00 81.56 91 GLN A O 1
ATOM 670 N N . GLN A 1 92 ? 0.019 10.629 8.990 1.00 84.50 92 GLN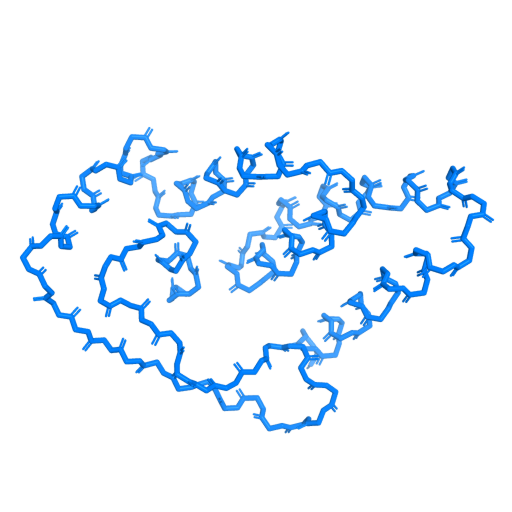 A N 1
ATOM 671 C CA . GLN A 1 92 ? -1.228 11.247 8.523 1.00 84.50 92 GLN A CA 1
ATOM 672 C C . GLN A 1 92 ? -2.386 10.237 8.463 1.00 84.50 92 GLN A C 1
ATOM 674 O O . GLN A 1 92 ? -3.500 10.547 8.880 1.00 84.50 92 GLN A O 1
ATOM 679 N N . LEU A 1 93 ? -2.127 9.015 7.987 1.00 82.75 93 LEU A N 1
ATOM 680 C CA . LEU A 1 93 ? -3.131 7.947 7.951 1.00 82.75 93 LEU A CA 1
ATOM 681 C C . LEU A 1 93 ? -3.551 7.497 9.353 1.00 82.75 93 LEU A C 1
ATOM 683 O O . LEU A 1 93 ? -4.727 7.230 9.577 1.00 82.75 93 LEU A O 1
ATOM 687 N N . LEU A 1 94 ? -2.618 7.449 10.308 1.00 82.12 94 LEU A N 1
ATOM 688 C CA . LEU A 1 94 ? -2.909 7.168 11.716 1.00 82.12 94 LEU A CA 1
ATOM 689 C C . LEU A 1 94 ? -3.848 8.208 12.328 1.00 82.12 94 LEU A C 1
ATOM 691 O O . LEU A 1 94 ? -4.790 7.846 13.035 1.00 82.12 94 LEU A O 1
ATOM 695 N N . GLU A 1 95 ? -3.612 9.490 12.055 1.00 82.69 95 GLU A N 1
ATOM 696 C CA . GLU A 1 95 ? -4.473 10.577 12.527 1.00 82.69 95 GLU A CA 1
ATOM 697 C C . GLU A 1 95 ? -5.879 10.474 11.920 1.00 82.69 95 GLU A C 1
ATOM 699 O O . GLU A 1 95 ? -6.867 10.529 12.653 1.00 82.69 95 GLU A O 1
ATOM 704 N N . GLN A 1 96 ? -5.987 10.232 10.607 1.00 81.44 96 GLN A N 1
ATOM 705 C CA . GLN A 1 96 ? -7.281 10.026 9.946 1.00 81.44 96 GLN A CA 1
ATOM 706 C C . GLN A 1 96 ? -8.020 8.796 10.479 1.00 81.44 96 GLN A C 1
ATOM 708 O O . GLN A 1 96 ? -9.210 8.875 10.776 1.00 81.44 96 GLN A O 1
ATOM 713 N N . LEU A 1 97 ? -7.315 7.677 10.659 1.00 79.56 97 LEU A N 1
ATOM 714 C CA . LEU A 1 97 ? -7.880 6.458 11.228 1.00 79.56 97 LEU A CA 1
ATOM 715 C C . LEU A 1 97 ? -8.378 6.696 12.658 1.00 79.56 97 LEU A C 1
ATOM 717 O O . LEU A 1 97 ? -9.466 6.255 13.007 1.00 79.56 97 LEU A O 1
ATOM 721 N N . THR A 1 98 ? -7.627 7.443 13.470 1.00 78.94 98 THR A N 1
ATOM 722 C CA . THR A 1 98 ? -8.028 7.796 14.841 1.00 78.94 98 THR A CA 1
ATOM 723 C C . THR A 1 98 ? -9.294 8.653 14.854 1.00 78.94 98 THR A C 1
ATOM 725 O O . THR A 1 98 ? -10.187 8.415 15.664 1.00 78.94 98 THR A O 1
ATOM 728 N N . LEU A 1 99 ? -9.408 9.617 13.935 1.00 79.38 99 LEU A N 1
ATOM 729 C CA . LEU A 1 99 ? -10.611 10.440 13.786 1.00 79.38 99 LEU A CA 1
ATOM 730 C C . LEU A 1 99 ? -11.822 9.632 13.315 1.00 79.38 99 LEU A C 1
ATOM 732 O O . LEU A 1 99 ? -12.929 9.888 13.785 1.00 79.38 99 LEU A O 1
ATOM 736 N N . LEU A 1 100 ? -11.622 8.675 12.407 1.00 76.00 100 LEU A N 1
ATOM 737 C CA . LEU A 1 100 ? -12.683 7.786 11.935 1.00 76.00 100 LEU A CA 1
ATOM 738 C C . LEU A 1 100 ? -13.133 6.827 13.032 1.00 76.00 100 LEU A C 1
ATOM 740 O O . LEU A 1 100 ? -14.328 6.707 13.252 1.00 76.00 100 LEU A O 1
ATOM 744 N N . ILE A 1 101 ? -12.207 6.229 13.784 1.00 73.06 101 ILE A N 1
ATOM 745 C CA . ILE A 1 101 ? -12.529 5.390 14.949 1.00 73.06 101 ILE A CA 1
ATOM 746 C C . ILE A 1 101 ? -13.278 6.196 16.016 1.00 73.06 101 ILE A C 1
ATOM 748 O O . ILE A 1 101 ? -14.204 5.683 16.629 1.00 73.06 101 ILE A O 1
ATOM 752 N N . ALA A 1 102 ? -12.903 7.457 16.242 1.00 74.44 102 ALA A N 1
ATOM 753 C CA . ALA A 1 102 ? -13.601 8.317 17.196 1.00 74.44 102 ALA A CA 1
ATOM 754 C C . ALA A 1 102 ? -15.034 8.675 16.754 1.00 74.44 102 ALA A C 1
ATOM 756 O O . ALA A 1 102 ? -15.855 9.039 17.595 1.00 74.44 102 ALA A O 1
ATOM 757 N N . GLN A 1 103 ? -15.327 8.604 15.452 1.00 71.69 103 GLN A N 1
ATOM 758 C CA . GLN A 1 103 ? -16.651 8.868 14.880 1.00 71.69 103 GLN A CA 1
ATOM 759 C C . GLN A 1 103 ? -17.469 7.587 14.657 1.00 71.69 103 GLN A C 1
ATOM 761 O O . GLN A 1 103 ? -18.699 7.636 14.695 1.00 71.69 103 GLN A O 1
ATOM 766 N N . GLU A 1 104 ? -16.811 6.448 14.448 1.00 64.44 104 GLU A N 1
ATOM 767 C CA . GLU A 1 104 ? -17.444 5.149 14.265 1.00 64.44 104 GLU A CA 1
ATOM 768 C C . GLU A 1 104 ? -17.898 4.548 15.592 1.00 64.44 104 GLU A C 1
ATOM 770 O O . GLU A 1 104 ? -17.119 4.337 16.518 1.00 64.44 104 GLU A O 1
ATOM 775 N N . ASN A 1 105 ? -19.179 4.194 15.656 1.00 61.06 105 ASN A N 1
ATOM 776 C CA . ASN A 1 105 ? -19.775 3.522 16.811 1.00 61.06 105 ASN A CA 1
ATOM 777 C C . ASN A 1 105 ? -19.847 1.992 16.610 1.00 61.06 105 ASN A C 1
ATOM 779 O O . ASN A 1 105 ? -20.452 1.275 17.412 1.00 61.06 105 ASN A O 1
ATOM 783 N N . GLN A 1 106 ? -19.273 1.479 15.512 1.00 62.00 106 GLN A N 1
ATOM 784 C CA . GLN A 1 106 ? -19.277 0.063 15.157 1.00 62.00 106 GLN A CA 1
ATOM 785 C C . GLN A 1 106 ? -18.019 -0.648 15.676 1.00 62.00 106 GLN A C 1
ATOM 787 O O . GLN A 1 106 ? -16.939 -0.598 15.089 1.00 62.00 106 GLN A O 1
ATOM 792 N N . PHE A 1 107 ? -18.191 -1.401 16.764 1.00 59.88 107 PHE A N 1
ATOM 793 C CA . PHE A 1 107 ? -17.139 -2.194 17.416 1.00 59.88 107 PHE A CA 1
ATOM 794 C C . PHE A 1 107 ? -16.411 -3.192 16.491 1.00 59.88 107 PHE A C 1
ATOM 796 O O . PHE A 1 107 ? -15.257 -3.530 16.752 1.00 59.88 107 PHE A O 1
ATOM 803 N N . ALA A 1 108 ? -17.056 -3.671 15.421 1.00 64.25 108 ALA A N 1
ATOM 804 C CA . ALA A 1 108 ? -16.466 -4.642 14.496 1.00 64.25 108 ALA A CA 1
ATOM 805 C C . ALA A 1 108 ? -15.349 -4.035 13.623 1.00 64.25 108 ALA A C 1
ATOM 807 O O . ALA A 1 108 ? -14.273 -4.622 13.511 1.00 64.25 108 ALA A O 1
ATOM 808 N N . GLU A 1 109 ? -15.574 -2.846 13.058 1.00 64.75 109 GLU A N 1
ATOM 809 C CA . GLU A 1 109 ? -14.573 -2.128 12.251 1.00 64.75 109 GLU A CA 1
ATOM 810 C C . GLU A 1 109 ? -13.422 -1.613 13.132 1.00 64.75 109 GLU A C 1
ATOM 812 O O . GLU A 1 109 ? -12.249 -1.680 12.759 1.00 64.75 109 GLU A O 1
ATOM 817 N N . MET A 1 110 ? -13.745 -1.195 14.361 1.00 66.69 110 MET A N 1
ATOM 818 C CA . MET A 1 110 ? -12.761 -0.764 15.355 1.00 66.69 110 MET A CA 1
ATOM 819 C C . MET A 1 110 ? -11.787 -1.889 15.745 1.00 66.69 110 MET A C 1
ATOM 821 O O . MET A 1 110 ? -10.586 -1.647 15.878 1.00 66.69 110 MET A O 1
ATOM 825 N N . GLY A 1 111 ? -12.278 -3.126 15.892 1.00 68.50 111 GLY A N 1
ATOM 826 C CA . GLY A 1 111 ? -11.446 -4.294 16.198 1.00 68.50 111 GLY A CA 1
ATOM 827 C C . GLY A 1 111 ? -10.420 -4.602 15.104 1.00 68.50 111 GLY A C 1
ATOM 828 O O . GLY A 1 111 ? -9.249 -4.821 15.410 1.00 68.50 111 GLY A O 1
ATOM 829 N N . GLN A 1 112 ? -10.831 -4.537 13.833 1.00 68.19 112 GLN A N 1
ATOM 830 C CA . GLN A 1 112 ? -9.930 -4.756 12.694 1.00 68.19 112 GLN A CA 1
ATOM 831 C C . GLN A 1 112 ? -8.833 -3.689 12.616 1.00 68.19 112 GLN A C 1
ATOM 833 O O . GLN A 1 112 ? -7.666 -4.010 12.385 1.00 68.19 112 GLN A O 1
ATOM 838 N N . ALA A 1 113 ? -9.178 -2.421 12.853 1.00 69.62 113 ALA A N 1
ATOM 839 C CA . ALA A 1 113 ? -8.195 -1.342 12.871 1.00 69.62 113 ALA A CA 1
ATOM 840 C C . ALA A 1 113 ? -7.167 -1.509 14.003 1.00 69.62 113 ALA A C 1
ATOM 842 O O . ALA A 1 113 ? -5.966 -1.360 13.774 1.00 69.62 113 ALA A O 1
ATOM 843 N N . LEU A 1 114 ? -7.618 -1.873 15.208 1.00 71.69 114 LEU A N 1
ATOM 844 C CA . LEU A 1 114 ? -6.747 -2.136 16.358 1.00 71.69 114 LEU A CA 1
ATOM 845 C C . LEU A 1 114 ? -5.810 -3.324 16.134 1.00 71.69 114 LEU A C 1
ATOM 847 O O . LEU A 1 114 ? -4.638 -3.248 16.501 1.00 71.69 114 LEU A O 1
ATOM 851 N N . GLU A 1 115 ? -6.298 -4.402 15.524 1.00 74.81 115 GLU A N 1
ATOM 852 C CA . GLU A 1 115 ? -5.481 -5.575 15.212 1.00 74.81 115 GLU A CA 1
ATOM 853 C C . GLU A 1 115 ? -4.331 -5.217 14.258 1.00 74.81 115 GLU A C 1
ATOM 855 O O . GLU A 1 115 ? -3.175 -5.566 14.516 1.00 74.81 115 GLU A O 1
ATOM 860 N N . VAL A 1 116 ? -4.621 -4.432 13.215 1.00 72.25 116 VAL A N 1
ATOM 861 C CA . VAL A 1 116 ? -3.611 -3.930 12.271 1.00 72.25 116 VAL A CA 1
ATOM 862 C C . VAL A 1 116 ? -2.603 -3.012 12.963 1.00 72.25 116 VAL A C 1
ATOM 864 O O . VAL A 1 116 ? -1.395 -3.180 12.787 1.00 72.25 116 VAL A O 1
ATOM 867 N N . LEU A 1 117 ? -3.072 -2.073 13.788 1.00 72.38 117 LEU A N 1
ATOM 868 C CA . LEU A 1 117 ? -2.205 -1.164 14.543 1.00 72.38 117 LEU A CA 1
ATOM 869 C C . LEU A 1 117 ? -1.276 -1.915 15.498 1.00 72.38 117 LEU A C 1
ATOM 871 O O . LEU A 1 117 ? -0.086 -1.610 15.581 1.00 72.38 117 LEU A O 1
ATOM 875 N N . TYR A 1 118 ? -1.803 -2.917 16.199 1.00 71.88 118 TYR A N 1
ATOM 876 C CA . TYR A 1 118 ? -1.026 -3.730 17.124 1.00 71.88 118 TYR A CA 1
ATOM 877 C C . TYR A 1 118 ? 0.027 -4.573 16.397 1.00 71.88 118 TYR A C 1
ATOM 879 O O . TYR A 1 118 ? 1.179 -4.645 16.831 1.00 71.88 118 TYR A O 1
ATOM 887 N N . ALA A 1 119 ? -0.336 -5.171 15.260 1.00 70.56 119 ALA A N 1
ATOM 888 C CA . ALA A 1 119 ? 0.602 -5.910 14.427 1.00 70.56 119 ALA A CA 1
ATOM 889 C C . ALA A 1 119 ? 1.707 -4.999 13.857 1.00 70.56 119 ALA A C 1
ATOM 891 O O . ALA A 1 119 ? 2.869 -5.404 13.830 1.00 70.56 119 ALA A O 1
ATOM 892 N N . LEU A 1 120 ? 1.384 -3.751 13.494 1.00 68.88 120 LEU A N 1
ATOM 893 C CA . LEU A 1 120 ? 2.369 -2.753 13.063 1.00 68.88 120 LEU A CA 1
ATOM 894 C C . LEU A 1 120 ? 3.310 -2.322 14.188 1.00 68.88 120 LEU A C 1
ATOM 896 O O . LEU A 1 120 ? 4.520 -2.276 13.976 1.00 68.88 120 LEU A O 1
ATOM 900 N N . TRP A 1 121 ? 2.782 -2.045 15.383 1.00 70.38 121 TRP A N 1
ATOM 901 C CA . TRP A 1 121 ? 3.607 -1.703 16.544 1.00 70.38 121 TRP A CA 1
ATOM 902 C C . TRP A 1 121 ? 4.591 -2.828 16.877 1.00 70.38 121 TRP A C 1
ATOM 904 O O . TRP A 1 121 ? 5.769 -2.575 17.112 1.00 70.38 121 TRP A O 1
ATOM 914 N N . ARG A 1 122 ? 4.131 -4.082 16.814 1.00 66.56 122 ARG A N 1
ATOM 915 C CA . ARG A 1 122 ? 4.983 -5.255 17.032 1.00 66.56 122 ARG A CA 1
ATOM 916 C C . ARG A 1 122 ? 6.029 -5.455 15.936 1.00 66.56 122 ARG A C 1
ATOM 918 O O . ARG A 1 122 ? 7.105 -5.952 16.231 1.00 66.56 122 ARG A O 1
ATOM 925 N N . ALA A 1 123 ? 5.719 -5.113 14.688 1.00 59.69 123 ALA A N 1
ATOM 926 C CA . ALA A 1 123 ? 6.670 -5.206 13.582 1.00 59.69 123 ALA A CA 1
ATOM 927 C C . ALA A 1 123 ? 7.728 -4.084 13.600 1.00 59.69 123 ALA A C 1
ATOM 929 O O . ALA A 1 123 ? 8.775 -4.228 12.973 1.00 59.69 123 ALA A O 1
ATOM 930 N N . ALA A 1 124 ? 7.448 -2.971 14.284 1.00 52.62 124 ALA A N 1
ATOM 931 C CA . ALA A 1 124 ? 8.328 -1.807 14.382 1.00 52.62 124 ALA A CA 1
ATOM 932 C C . ALA A 1 124 ? 9.244 -1.795 15.625 1.00 52.62 124 ALA A C 1
ATOM 934 O O . ALA A 1 124 ? 10.139 -0.950 15.680 1.00 52.62 124 ALA A O 1
ATOM 935 N N . GLY A 1 125 ? 9.010 -2.673 16.611 1.00 44.28 125 GLY A N 1
ATOM 936 C CA . GLY A 1 125 ? 9.815 -2.813 17.836 1.00 44.28 125 GLY A CA 1
ATOM 937 C C . GLY A 1 125 ? 10.832 -3.940 17.755 1.00 44.28 125 GLY A C 1
ATOM 938 O O . GLY A 1 125 ? 11.991 -3.695 18.154 1.00 44.28 125 GLY A O 1
#

Organism: NCBI:txid754093